Protein AF-A0A7J2IPP9-F1 (afdb_monomer_lite)

Structure (mmCIF, N/CA/C/O backbone):
data_AF-A0A7J2IPP9-F1
#
_entry.id   AF-A0A7J2IPP9-F1
#
loop_
_atom_site.group_PDB
_atom_site.id
_atom_site.type_symbol
_atom_site.label_atom_id
_atom_site.label_alt_id
_atom_site.label_comp_id
_atom_site.label_asym_id
_atom_site.label_entity_id
_atom_site.label_seq_id
_atom_site.pdbx_PDB_ins_code
_atom_site.Cartn_x
_atom_site.Cartn_y
_atom_site.Cartn_z
_atom_site.occupancy
_atom_site.B_iso_or_equiv
_atom_site.auth_seq_id
_atom_site.auth_comp_id
_atom_site.auth_asym_id
_atom_site.auth_atom_id
_atom_site.pdbx_PDB_model_num
ATOM 1 N N . MET A 1 1 ? -16.780 15.618 -13.366 1.00 37.31 1 MET A N 1
ATOM 2 C CA . MET A 1 1 ? -15.437 16.159 -13.695 1.00 37.31 1 MET A CA 1
ATOM 3 C C . MET A 1 1 ? -14.468 15.023 -14.016 1.00 37.31 1 MET A C 1
ATOM 5 O O . MET A 1 1 ? -14.112 14.273 -13.116 1.00 37.31 1 MET A O 1
ATOM 9 N N . LYS A 1 2 ? -14.048 14.857 -15.279 1.00 45.34 2 LYS A N 1
ATOM 10 C CA . LYS A 1 2 ? -12.996 13.893 -15.649 1.00 45.34 2 LYS A CA 1
ATOM 11 C C . LYS A 1 2 ? -11.643 14.605 -15.590 1.00 45.34 2 LYS A C 1
ATOM 13 O O . LYS A 1 2 ? -11.373 15.475 -16.410 1.00 45.34 2 LYS A O 1
ATOM 18 N N . LYS A 1 3 ? -10.820 14.299 -14.580 1.00 47.94 3 LYS A N 1
ATOM 19 C CA . LYS A 1 3 ? -9.470 14.872 -14.467 1.00 47.94 3 LYS A CA 1
ATOM 20 C C . LYS A 1 3 ? -8.600 14.302 -15.590 1.00 47.94 3 LYS A C 1
ATOM 22 O O . LYS A 1 3 ? -8.378 13.095 -15.640 1.00 47.94 3 LYS A O 1
ATOM 27 N N . GLY A 1 4 ? -8.149 15.179 -16.488 1.00 44.25 4 GLY A N 1
ATOM 28 C CA . GLY A 1 4 ? -7.240 14.856 -17.582 1.00 44.25 4 GLY A CA 1
ATOM 29 C C . GLY A 1 4 ? -5.991 14.137 -17.078 1.00 44.25 4 GLY A C 1
ATOM 30 O O . GLY A 1 4 ? -5.362 14.546 -16.097 1.00 44.25 4 GLY A O 1
ATOM 31 N N . CYS A 1 5 ? -5.652 13.036 -17.740 1.00 43.66 5 CYS A N 1
ATOM 32 C CA . CYS A 1 5 ? -4.491 12.220 -17.429 1.00 43.66 5 CYS A CA 1
ATOM 33 C C . CYS A 1 5 ? -3.228 12.957 -17.906 1.00 43.66 5 CYS A C 1
ATOM 35 O O . CYS A 1 5 ? -2.751 12.739 -19.015 1.00 43.66 5 CYS A O 1
ATOM 37 N N . LYS A 1 6 ? -2.673 13.863 -17.085 1.00 51.66 6 LYS A N 1
ATOM 38 C CA . LYS A 1 6 ? -1.263 14.248 -17.245 1.00 51.66 6 LYS A CA 1
ATOM 39 C C . LYS A 1 6 ? -0.465 12.957 -17.090 1.00 51.66 6 LYS A C 1
ATOM 41 O O . LYS A 1 6 ? -0.501 12.367 -16.008 1.00 51.66 6 LYS A O 1
ATOM 46 N N . MET A 1 7 ? 0.231 12.521 -18.143 1.00 58.25 7 MET A N 1
ATOM 47 C CA . MET A 1 7 ? 1.207 11.433 -18.060 1.00 58.25 7 MET A CA 1
ATOM 48 C C . MET A 1 7 ? 2.345 11.870 -17.129 1.00 58.25 7 MET A C 1
ATOM 50 O O . MET A 1 7 ? 3.395 12.338 -17.561 1.00 58.25 7 MET A O 1
ATOM 54 N N . LYS A 1 8 ? 2.113 11.775 -15.814 1.00 57.75 8 LYS A N 1
ATOM 55 C CA . LYS A 1 8 ? 3.163 11.878 -14.807 1.00 57.75 8 LYS A CA 1
ATOM 56 C C . LYS A 1 8 ? 4.162 10.781 -15.142 1.00 57.75 8 LYS A C 1
ATOM 58 O O . LYS A 1 8 ? 3.773 9.615 -15.232 1.00 57.75 8 LYS A O 1
ATOM 63 N N . ARG A 1 9 ? 5.431 11.163 -15.326 1.00 60.75 9 ARG A N 1
ATOM 64 C CA . ARG A 1 9 ? 6.541 10.211 -15.445 1.00 60.75 9 ARG A CA 1
ATOM 65 C C . ARG A 1 9 ? 6.358 9.145 -14.372 1.00 60.75 9 ARG A C 1
ATOM 67 O O . ARG A 1 9 ? 6.117 9.467 -13.206 1.00 60.75 9 ARG A O 1
ATOM 74 N N . ARG A 1 10 ? 6.377 7.884 -14.793 1.00 61.91 10 ARG A N 1
ATOM 75 C CA . ARG A 1 10 ? 6.123 6.748 -13.913 1.00 61.91 10 ARG A CA 1
ATOM 76 C C . ARG A 1 10 ? 7.250 6.731 -12.882 1.00 61.91 10 ARG A C 1
ATOM 78 O O . ARG A 1 10 ? 8.378 6.407 -13.227 1.00 61.91 10 ARG A O 1
ATOM 85 N N . ARG A 1 11 ? 6.966 7.157 -11.647 1.00 70.31 11 ARG A N 1
ATOM 86 C CA . ARG A 1 11 ? 7.927 7.057 -10.543 1.00 70.31 11 ARG A CA 1
ATOM 87 C C . ARG A 1 11 ? 8.236 5.573 -10.348 1.00 70.31 11 ARG A C 1
ATOM 89 O O . ARG A 1 11 ? 7.331 4.777 -10.084 1.00 70.31 11 ARG A O 1
ATOM 96 N N . THR A 1 12 ? 9.490 5.206 -10.576 1.00 71.38 12 THR A N 1
ATOM 97 C CA . THR A 1 12 ? 9.974 3.841 -10.390 1.00 71.38 12 THR A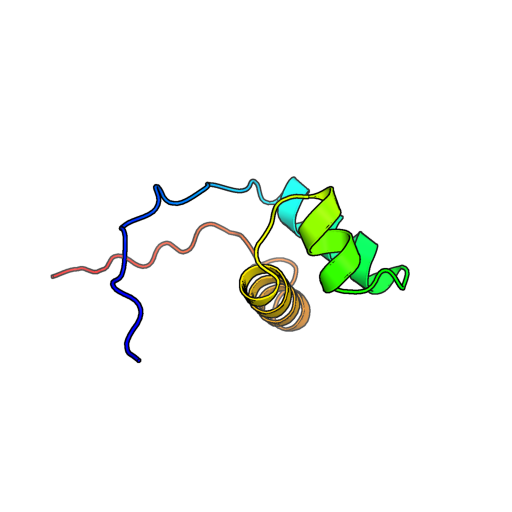 CA 1
ATOM 98 C C . THR A 1 12 ? 10.360 3.690 -8.930 1.00 71.38 12 THR A C 1
ATOM 100 O O . THR A 1 12 ? 11.195 4.434 -8.431 1.00 71.38 12 THR A O 1
ATOM 103 N N . TYR A 1 13 ? 9.733 2.740 -8.247 1.00 81.62 13 TYR A N 1
ATOM 104 C CA . TYR A 1 13 ? 10.038 2.419 -6.857 1.00 81.62 13 TYR A CA 1
ATOM 105 C C . TYR A 1 13 ? 10.720 1.057 -6.815 1.00 81.62 13 TYR A C 1
ATOM 107 O O . TYR A 1 13 ? 10.230 0.105 -7.442 1.00 81.62 13 TYR A O 1
ATOM 115 N N . THR A 1 14 ? 11.832 0.966 -6.089 1.00 83.81 14 THR A N 1
ATOM 116 C CA . THR A 1 14 ? 12.545 -0.293 -5.860 1.00 83.81 14 THR A CA 1
ATOM 117 C C . THR A 1 14 ? 11.691 -1.246 -5.023 1.00 83.81 14 THR A C 1
ATOM 119 O O . THR A 1 14 ? 10.743 -0.836 -4.351 1.00 83.81 14 THR A O 1
ATOM 122 N N . ARG A 1 15 ? 11.987 -2.548 -5.094 1.00 82.50 15 ARG A N 1
ATOM 123 C CA . ARG A 1 15 ? 11.288 -3.566 -4.295 1.00 82.50 15 ARG A CA 1
ATOM 124 C C . ARG A 1 15 ? 11.414 -3.283 -2.799 1.00 82.50 15 ARG A C 1
ATOM 126 O O . ARG A 1 15 ? 10.407 -3.317 -2.104 1.00 82.50 15 ARG A O 1
ATOM 133 N N . ASP A 1 16 ? 12.622 -2.956 -2.357 1.00 84.75 16 ASP A N 1
ATOM 134 C CA . ASP A 1 16 ? 12.926 -2.656 -0.95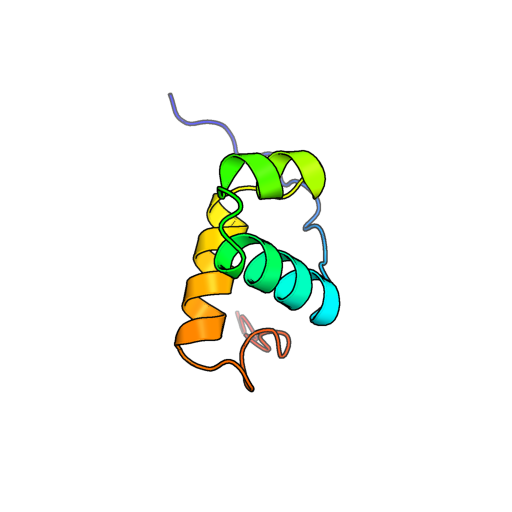9 1.00 84.75 16 ASP A CA 1
ATOM 135 C C . ASP A 1 16 ? 12.071 -1.499 -0.421 1.00 84.75 16 ASP A C 1
ATOM 137 O O . ASP A 1 16 ? 11.376 -1.642 0.583 1.00 84.75 16 ASP A O 1
ATOM 141 N N . PHE A 1 17 ? 11.961 -0.416 -1.199 1.00 86.75 17 PHE A N 1
ATOM 142 C CA . PHE A 1 17 ? 11.112 0.722 -0.856 1.00 86.75 17 PHE A CA 1
ATOM 143 C C . PHE A 1 17 ? 9.635 0.334 -0.693 1.00 86.75 17 PHE A C 1
ATOM 145 O O . PHE A 1 17 ? 8.977 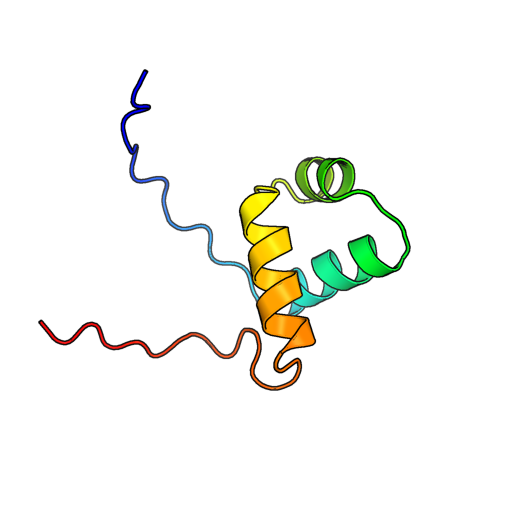0.740 0.262 1.00 86.75 17 PHE A O 1
ATOM 152 N N . LYS A 1 18 ? 9.097 -0.489 -1.602 1.00 85.69 18 LYS A N 1
ATOM 153 C CA . LYS A 1 18 ? 7.701 -0.955 -1.510 1.00 85.69 18 LYS A CA 1
ATOM 154 C C . LYS A 1 18 ? 7.471 -1.823 -0.273 1.00 85.69 18 LYS A C 1
ATOM 156 O O . LYS A 1 18 ? 6.409 -1.722 0.335 1.00 85.69 18 LYS A O 1
ATOM 161 N N . ILE A 1 19 ? 8.449 -2.653 0.096 1.00 87.25 19 ILE A N 1
ATOM 162 C CA . ILE A 1 19 ? 8.390 -3.487 1.303 1.00 87.25 19 ILE A CA 1
ATOM 163 C C . ILE A 1 19 ? 8.435 -2.608 2.554 1.00 87.25 19 ILE A C 1
ATOM 165 O O . ILE A 1 19 ? 7.615 -2.821 3.443 1.00 87.25 19 ILE A O 1
ATOM 169 N N . S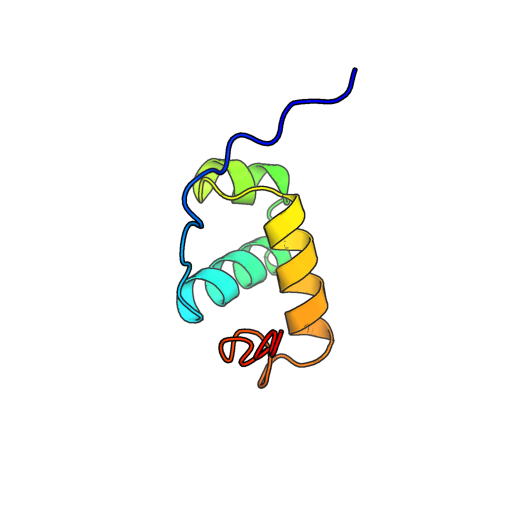ER A 1 20 ? 9.319 -1.606 2.605 1.00 89.62 20 SER A N 1
ATOM 170 C CA . SER A 1 20 ? 9.374 -0.646 3.715 1.00 89.62 20 SER A CA 1
ATOM 171 C C . SER A 1 20 ? 8.020 0.033 3.917 1.00 89.62 20 SER A C 1
ATOM 173 O O . SER A 1 20 ? 7.448 -0.046 4.998 1.00 89.62 20 SER A O 1
ATOM 175 N N . VAL A 1 21 ? 7.437 0.567 2.840 1.00 89.38 21 VAL A N 1
ATOM 176 C CA . VAL A 1 21 ? 6.108 1.200 2.854 1.00 89.38 21 VAL A CA 1
ATOM 177 C C . VAL A 1 21 ? 5.020 0.261 3.386 1.00 89.38 21 VAL A C 1
ATOM 179 O O . VAL A 1 21 ? 4.150 0.685 4.142 1.00 89.38 21 VAL A O 1
ATOM 182 N N . ILE A 1 22 ? 5.029 -1.016 2.992 1.00 87.75 22 ILE A N 1
ATOM 183 C CA . ILE A 1 22 ? 4.045 -1.988 3.490 1.00 87.75 22 ILE A CA 1
ATOM 184 C C . ILE A 1 22 ? 4.272 -2.286 4.966 1.00 87.75 22 ILE A C 1
ATOM 186 O O . ILE A 1 22 ? 3.303 -2.311 5.719 1.00 87.75 22 ILE A O 1
ATOM 190 N N . ARG A 1 23 ? 5.526 -2.476 5.388 1.00 89.06 23 ARG A N 1
ATOM 191 C CA . ARG A 1 23 ? 5.868 -2.696 6.797 1.00 89.06 23 ARG A CA 1
ATOM 192 C C . ARG A 1 23 ? 5.405 -1.535 7.661 1.00 89.06 23 ARG A C 1
ATOM 194 O O . ARG A 1 23 ? 4.813 -1.776 8.698 1.00 89.06 23 ARG A O 1
ATOM 201 N N . GLU A 1 24 ? 5.580 -0.298 7.210 1.00 89.44 24 GLU A N 1
ATOM 202 C CA . GLU A 1 24 ? 5.086 0.886 7.917 1.00 89.44 24 GLU A CA 1
ATOM 203 C C . GLU A 1 24 ? 3.564 0.874 8.107 1.00 89.44 24 GLU A C 1
ATOM 205 O O . GLU A 1 24 ? 3.067 1.199 9.186 1.00 89.44 24 GLU A O 1
ATOM 210 N N . VAL A 1 25 ? 2.819 0.462 7.077 1.00 88.44 25 VAL A N 1
ATOM 211 C CA . VAL A 1 25 ? 1.361 0.305 7.171 1.00 88.44 25 VAL A CA 1
ATOM 212 C C . VAL A 1 25 ? 0.982 -0.829 8.127 1.00 88.44 25 VAL A C 1
ATOM 214 O O . VAL A 1 25 ? 0.033 -0.685 8.893 1.00 88.44 25 VAL A O 1
ATOM 217 N N . GLU A 1 26 ? 1.714 -1.944 8.113 1.00 86.12 26 GLU A N 1
ATOM 218 C CA . GLU A 1 26 ? 1.495 -3.072 9.033 1.00 86.12 26 GLU A CA 1
ATOM 219 C C . GLU A 1 26 ? 1.869 -2.727 10.481 1.00 86.12 26 GLU A C 1
ATOM 221 O O . GLU A 1 26 ? 1.213 -3.188 11.409 1.00 86.12 26 GLU A O 1
ATOM 226 N N . MET A 1 27 ? 2.846 -1.840 10.688 1.00 86.94 27 MET A N 1
ATOM 227 C CA . MET A 1 27 ? 3.195 -1.274 11.997 1.00 86.94 27 MET A CA 1
ATOM 228 C C . MET A 1 27 ? 2.101 -0.354 12.571 1.00 86.94 27 MET A C 1
ATOM 230 O O . MET A 1 27 ? 2.257 0.167 13.673 1.00 86.94 27 MET A O 1
ATOM 234 N N . GLY A 1 28 ? 1.001 -0.135 11.844 1.00 87.56 28 GLY A N 1
ATOM 235 C CA . GLY A 1 28 ? -0.136 0.664 12.291 1.00 87.56 28 GLY A CA 1
ATOM 236 C C . GLY A 1 28 ? -0.146 2.098 11.765 1.00 87.56 28 GLY A C 1
ATOM 237 O O . GLY A 1 28 ? -1.051 2.858 12.117 1.00 87.56 28 GLY A O 1
ATOM 238 N N . LYS A 1 29 ? 0.800 2.498 10.895 1.00 88.94 29 LYS A N 1
ATOM 239 C CA . LYS A 1 29 ? 0.696 3.802 10.226 1.00 88.94 29 LYS A CA 1
ATOM 240 C C . LYS A 1 29 ? -0.463 3.784 9.233 1.00 88.94 29 LYS A C 1
ATOM 242 O O . LYS A 1 29 ? -0.659 2.849 8.456 1.00 88.94 29 LYS A O 1
ATOM 247 N N . THR A 1 30 ? -1.223 4.872 9.206 1.00 87.69 30 THR A N 1
ATOM 248 C CA . THR A 1 30 ? -2.316 5.006 8.240 1.00 87.69 30 THR A CA 1
ATOM 249 C C . THR A 1 30 ? -1.777 5.201 6.822 1.00 87.69 30 THR A C 1
ATOM 251 O O . THR A 1 30 ? -0.743 5.838 6.609 1.00 87.69 30 THR A O 1
ATOM 254 N N . LEU A 1 31 ? -2.524 4.731 5.816 1.00 84.50 31 LEU A N 1
ATOM 255 C CA . LEU A 1 31 ? -2.183 4.931 4.400 1.00 84.50 31 LEU A CA 1
ATOM 256 C C . LEU A 1 31 ? -1.940 6.410 4.062 1.00 84.50 31 LEU A C 1
ATOM 258 O O . LEU A 1 31 ? -1.095 6.719 3.229 1.00 84.50 31 LEU A O 1
ATOM 262 N N . ALA A 1 32 ? -2.677 7.320 4.707 1.00 85.31 32 ALA A N 1
ATOM 263 C CA . ALA A 1 32 ? -2.543 8.760 4.518 1.00 85.31 32 ALA A CA 1
ATOM 264 C C . ALA A 1 32 ? -1.227 9.312 5.089 1.00 85.31 32 ALA A C 1
ATOM 266 O O . ALA A 1 32 ? -0.619 10.182 4.467 1.00 85.31 32 ALA A O 1
ATOM 267 N N . GLN A 1 33 ? -0.771 8.805 6.238 1.00 87.94 33 GLN A N 1
ATOM 268 C CA . GLN A 1 33 ? 0.523 9.180 6.810 1.00 87.94 33 GLN A CA 1
ATOM 269 C C . GLN A 1 33 ? 1.672 8.660 5.954 1.00 87.94 33 GLN A C 1
ATOM 271 O O . GLN A 1 33 ? 2.497 9.453 5.514 1.00 87.94 33 GLN A O 1
ATOM 276 N N . VAL A 1 34 ? 1.665 7.366 5.624 1.00 88.38 34 VAL A N 1
ATOM 277 C CA . VAL A 1 34 ? 2.710 6.759 4.784 1.00 88.38 34 VAL A CA 1
ATOM 278 C C . VAL A 1 34 ? 2.743 7.417 3.402 1.00 88.38 34 VAL A C 1
ATOM 280 O O . VAL A 1 34 ? 3.812 7.687 2.870 1.00 88.38 34 VAL A O 1
ATOM 283 N N . SER A 1 35 ? 1.579 7.765 2.845 1.00 86.44 35 SER A N 1
ATOM 284 C CA . SER A 1 35 ? 1.458 8.520 1.593 1.00 86.44 35 SER A CA 1
ATOM 285 C C . SER A 1 35 ? 2.137 9.888 1.641 1.00 86.44 35 SER A C 1
ATOM 287 O O . SER A 1 35 ? 2.806 10.262 0.678 1.00 86.44 35 SER A O 1
ATOM 289 N N . ARG A 1 36 ? 1.959 10.630 2.738 1.00 86.81 36 ARG A N 1
ATOM 290 C CA . ARG A 1 36 ? 2.551 11.960 2.920 1.00 86.81 36 ARG A CA 1
ATOM 291 C C . ARG A 1 36 ? 4.053 11.888 3.169 1.00 86.81 36 ARG A C 1
ATOM 293 O O . ARG A 1 36 ? 4.782 12.659 2.564 1.00 86.81 36 ARG A O 1
ATOM 300 N N . GLU A 1 37 ? 4.491 10.954 4.004 1.00 87.50 37 GLU A N 1
ATOM 301 C CA . GLU A 1 37 ? 5.895 10.790 4.400 1.00 87.50 37 GLU A CA 1
ATOM 302 C C . GLU A 1 37 ? 6.765 10.264 3.252 1.00 87.50 37 GLU A C 1
ATOM 304 O O . GLU A 1 37 ? 7.853 10.771 3.009 1.00 87.50 37 GLU A O 1
ATOM 309 N N . ASN A 1 38 ? 6.245 9.306 2.482 1.00 84.94 38 ASN A N 1
ATOM 310 C CA . ASN A 1 38 ? 6.957 8.693 1.360 1.00 84.94 38 ASN A CA 1
ATOM 311 C C . ASN A 1 38 ? 6.619 9.336 -0.004 1.00 84.94 38 ASN A C 1
ATOM 313 O O . ASN A 1 38 ? 7.033 8.830 -1.050 1.00 84.94 38 ASN A O 1
ATOM 317 N N . GLU A 1 39 ? 5.813 10.406 -0.028 1.00 84.19 39 GLU A N 1
ATOM 318 C CA . GLU A 1 39 ? 5.304 11.065 -1.246 1.00 84.19 39 GLU A CA 1
ATOM 319 C C . GLU A 1 39 ? 4.689 10.101 -2.289 1.00 84.19 39 GLU A C 1
ATOM 321 O O . GLU A 1 39 ? 4.788 10.279 -3.517 1.00 84.19 39 GLU A O 1
ATOM 326 N N . ILE A 1 40 ? 4.033 9.048 -1.805 1.00 85.06 40 ILE A N 1
ATOM 327 C CA . ILE A 1 40 ? 3.398 8.012 -2.622 1.00 85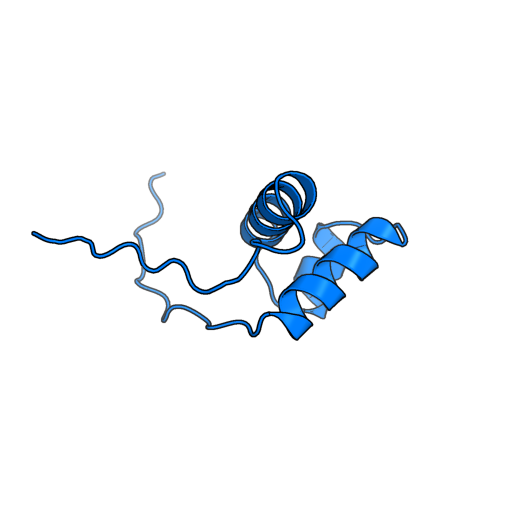.06 40 ILE A CA 1
ATOM 328 C C . ILE A 1 40 ? 1.888 8.183 -2.648 1.00 85.06 40 ILE A C 1
ATOM 330 O O . ILE A 1 40 ? 1.274 8.628 -1.688 1.00 85.06 40 ILE A O 1
ATOM 334 N N . HIS A 1 41 ? 1.248 7.795 -3.747 1.00 84.62 41 HIS A N 1
ATOM 335 C CA . HIS A 1 41 ? -0.210 7.851 -3.824 1.00 84.62 41 HIS A CA 1
ATOM 336 C C . HIS A 1 41 ? -0.829 6.719 -2.984 1.00 84.62 41 HIS A C 1
ATOM 338 O O . HIS A 1 41 ? -0.408 5.572 -3.150 1.00 84.62 41 HIS A O 1
ATOM 344 N N . PRO A 1 42 ? -1.873 6.962 -2.168 1.00 84.00 42 PRO A N 1
ATOM 345 C CA . PRO A 1 42 ? -2.472 5.920 -1.326 1.00 84.00 42 PRO A CA 1
ATOM 346 C C . PRO A 1 42 ? -2.992 4.733 -2.152 1.00 84.00 42 PRO A C 1
ATOM 348 O O . PRO A 1 42 ? -2.874 3.583 -1.742 1.00 84.00 42 PRO A O 1
ATOM 351 N N . SER A 1 43 ? -3.473 4.979 -3.377 1.00 84.69 43 SER A N 1
ATOM 352 C CA . SER A 1 43 ? -3.877 3.912 -4.307 1.00 84.69 43 SER A CA 1
ATOM 353 C C . SER A 1 43 ? -2.732 2.970 -4.710 1.00 84.69 43 SER A C 1
ATOM 355 O O . SER A 1 43 ? -2.989 1.802 -4.992 1.00 84.69 43 SER A O 1
ATOM 357 N N . LEU A 1 44 ? -1.480 3.448 -4.754 1.00 84.19 44 LEU A N 1
ATOM 358 C CA . LEU A 1 44 ? -0.316 2.589 -5.009 1.00 84.19 44 LEU A CA 1
ATOM 359 C C . LEU A 1 44 ? -0.037 1.691 -3.809 1.00 84.19 44 LEU A C 1
ATOM 361 O O . LEU A 1 44 ? 0.203 0.505 -3.999 1.00 84.19 44 LEU A O 1
ATOM 365 N N . VAL A 1 45 ? -0.144 2.232 -2.595 1.00 86.25 45 VAL A N 1
ATOM 366 C CA . VAL A 1 45 ? 0.057 1.478 -1.351 1.00 86.25 45 VAL A CA 1
ATOM 367 C C . VAL A 1 45 ? -0.961 0.352 -1.226 1.00 86.25 45 VAL A C 1
ATOM 369 O O . VAL A 1 45 ? -0.587 -0.784 -0.963 1.00 86.25 45 VAL A O 1
ATOM 372 N N . VAL A 1 46 ? -2.238 0.630 -1.508 1.00 85.44 46 VAL A N 1
ATOM 373 C CA . VAL A 1 46 ? -3.294 -0.398 -1.529 1.00 85.44 46 VAL A CA 1
ATOM 374 C C . VAL A 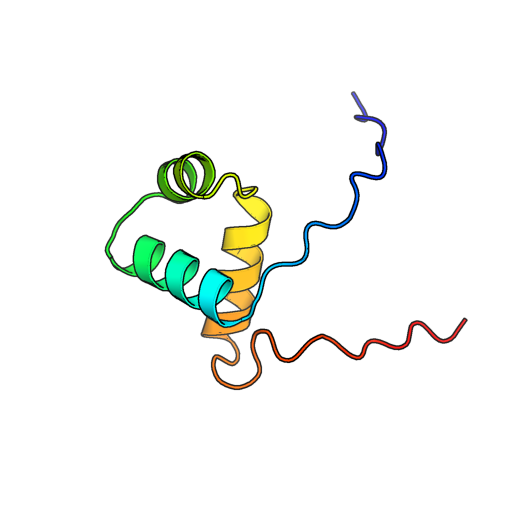1 46 ? -2.977 -1.493 -2.550 1.00 85.44 46 VAL A C 1
ATOM 376 O O . VAL A 1 46 ? -3.133 -2.680 -2.263 1.00 85.44 46 VAL A O 1
ATOM 379 N N . LYS A 1 47 ? -2.496 -1.109 -3.738 1.00 83.81 47 LYS A N 1
ATOM 380 C CA . LYS A 1 47 ? -2.108 -2.061 -4.781 1.00 83.81 47 LYS A CA 1
ATOM 381 C C . LYS A 1 47 ? -0.916 -2.922 -4.353 1.00 83.81 47 LYS A C 1
ATOM 383 O O . LYS A 1 47 ? -0.974 -4.137 -4.508 1.00 83.81 47 LYS A O 1
ATOM 388 N N . TRP A 1 48 ? 0.120 -2.315 -3.777 1.00 87.75 48 TRP A N 1
ATOM 389 C CA . TRP A 1 48 ? 1.287 -3.032 -3.266 1.00 87.75 48 TRP A CA 1
ATOM 390 C C . TRP A 1 48 ? 0.926 -3.952 -2.109 1.00 87.75 48 TRP A C 1
ATOM 392 O O . TRP A 1 48 ? 1.367 -5.092 -2.116 1.00 87.75 48 TRP A O 1
ATOM 402 N N . LYS A 1 49 ? 0.073 -3.507 -1.179 1.00 84.75 49 LYS A N 1
ATOM 403 C CA . LYS A 1 49 ? -0.453 -4.347 -0.100 1.00 84.75 49 LYS A CA 1
ATOM 404 C C . LYS A 1 49 ? -1.160 -5.570 -0.682 1.00 84.75 49 LYS A C 1
ATOM 406 O O . LYS A 1 49 ? -0.829 -6.689 -0.324 1.00 84.75 49 LYS A O 1
ATOM 411 N N . LYS A 1 50 ? -2.062 -5.387 -1.650 1.00 84.50 50 LYS A N 1
ATOM 412 C CA . LYS A 1 50 ? -2.760 -6.509 -2.297 1.00 84.50 50 LYS A CA 1
ATOM 413 C C . LYS A 1 50 ? -1.807 -7.475 -3.013 1.00 84.50 50 LYS A C 1
ATOM 415 O O . LYS A 1 50 ? -1.984 -8.680 -2.894 1.00 84.50 50 LYS A O 1
ATOM 420 N N . GLU A 1 51 ? -0.821 -6.962 -3.752 1.00 83.25 51 GLU A N 1
ATOM 421 C CA . GLU A 1 51 ? 0.199 -7.796 -4.408 1.00 83.25 51 GLU A CA 1
ATOM 422 C C . GLU A 1 51 ? 1.048 -8.557 -3.377 1.00 83.25 51 GLU A C 1
ATOM 424 O O . GLU A 1 51 ? 1.250 -9.755 -3.534 1.00 83.25 51 GLU A O 1
ATOM 429 N N . TYR A 1 52 ? 1.468 -7.897 -2.296 1.00 84.31 52 TYR A N 1
ATOM 430 C CA . TYR A 1 52 ? 2.273 -8.488 -1.226 1.00 84.31 52 TYR A CA 1
ATOM 431 C C . TYR A 1 52 ? 1.532 -9.561 -0.430 1.00 84.31 52 TYR A C 1
ATOM 433 O O . TYR A 1 52 ? 2.102 -10.605 -0.160 1.00 84.31 52 TYR A O 1
ATOM 441 N N . PHE A 1 53 ? 0.260 -9.339 -0.087 1.00 80.12 53 PHE A N 1
ATOM 442 C CA . PHE A 1 53 ? -0.558 -10.343 0.603 1.00 80.12 53 PHE A CA 1
ATOM 443 C C . PHE A 1 53 ? -0.895 -11.538 -0.285 1.00 80.12 53 PHE A C 1
ATOM 445 O O . PHE A 1 53 ? -1.082 -12.640 0.219 1.00 80.12 53 PHE A O 1
ATOM 452 N N . ARG A 1 54 ? -1.003 -11.324 -1.600 1.00 82.19 54 ARG A N 1
ATOM 453 C CA . ARG A 1 54 ? -1.223 -12.420 -2.541 1.00 82.19 54 ARG A CA 1
ATOM 454 C C . ARG A 1 54 ? 0.021 -13.288 -2.666 1.00 82.19 54 ARG A C 1
ATOM 456 O O . ARG A 1 54 ? -0.107 -14.501 -2.730 1.00 82.19 54 ARG A O 1
ATOM 463 N N . ASP A 1 55 ? 1.187 -12.658 -2.763 1.00 76.88 55 ASP A N 1
ATOM 464 C CA . ASP A 1 55 ? 2.407 -13.347 -3.162 1.00 76.88 55 ASP A CA 1
ATOM 465 C C . ASP A 1 55 ? 3.643 -12.517 -2.764 1.00 76.88 55 ASP A C 1
ATOM 467 O O . ASP A 1 55 ? 4.198 -11.809 -3.596 1.00 76.88 55 ASP A O 1
ATOM 471 N N . PRO A 1 56 ? 4.103 -12.525 -1.504 1.00 72.19 56 PRO A N 1
ATOM 472 C CA . PRO A 1 56 ? 5.150 -11.603 -1.037 1.00 72.19 56 PRO A CA 1
ATOM 473 C C . PRO A 1 56 ? 6.513 -11.841 -1.717 1.00 72.19 56 PRO A C 1
ATOM 475 O O . PRO A 1 56 ? 7.300 -10.909 -1.925 1.00 72.19 56 PRO A O 1
ATOM 478 N N . GLU A 1 57 ? 6.781 -13.083 -2.128 1.00 68.44 57 GLU A N 1
ATOM 479 C CA . GLU A 1 57 ? 7.992 -13.457 -2.860 1.00 68.44 57 GLU A CA 1
ATOM 480 C C . GLU A 1 57 ? 7.960 -13.012 -4.329 1.00 68.44 57 GLU A C 1
ATOM 482 O O . GLU A 1 57 ? 8.995 -12.610 -4.867 1.00 68.44 57 GLU A O 1
ATOM 487 N N . ASN A 1 58 ? 6.779 -13.037 -4.966 1.00 66.62 58 ASN A N 1
ATOM 488 C CA . ASN A 1 58 ? 6.562 -12.573 -6.341 1.00 66.62 58 ASN A CA 1
ATOM 489 C C . ASN A 1 58 ? 6.208 -11.093 -6.457 1.00 66.62 58 ASN A C 1
ATOM 491 O O . ASN A 1 58 ? 6.436 -10.480 -7.505 1.00 66.62 58 ASN A O 1
ATOM 495 N N . ALA A 1 59 ? 5.685 -10.504 -5.391 1.00 61.12 59 ALA A N 1
ATOM 496 C CA . ALA A 1 59 ? 5.308 -9.113 -5.328 1.00 61.12 59 ALA A CA 1
ATOM 497 C C . ALA A 1 59 ? 6.548 -8.271 -5.600 1.00 61.12 59 ALA A C 1
ATOM 499 O O . ALA A 1 59 ? 7.602 -8.422 -4.976 1.00 61.12 59 ALA A O 1
ATOM 500 N N . PHE A 1 60 ? 6.413 -7.371 -6.571 1.00 67.44 60 PHE A N 1
ATOM 501 C CA . PHE A 1 60 ? 7.460 -6.443 -7.001 1.00 67.44 60 PHE A CA 1
ATOM 502 C C . PHE A 1 60 ? 8.599 -7.038 -7.834 1.00 67.44 60 PHE A C 1
ATOM 504 O O . PHE A 1 60 ? 9.472 -6.260 -8.229 1.00 67.44 60 PHE A O 1
ATOM 511 N N . ARG A 1 61 ? 8.581 -8.338 -8.178 1.00 62.19 61 ARG A N 1
ATOM 512 C CA . ARG A 1 61 ? 9.356 -8.845 -9.322 1.00 62.19 61 ARG A CA 1
ATOM 513 C C . ARG A 1 61 ? 8.787 -8.139 -10.552 1.00 62.19 61 ARG A C 1
ATOM 515 O O . ARG A 1 61 ? 7.634 -8.369 -10.896 1.00 62.19 61 ARG A O 1
ATOM 522 N N . GLY A 1 62 ? 9.518 -7.157 -11.088 1.00 55.88 62 GLY A N 1
ATOM 523 C CA . GLY A 1 62 ? 9.042 -6.232 -12.120 1.00 55.88 62 GLY A CA 1
ATOM 524 C C . GLY A 1 62 ? 8.158 -6.945 -13.133 1.00 55.88 62 GLY A C 1
ATOM 525 O O . GLY A 1 62 ? 8.572 -7.939 -13.716 1.00 55.88 62 GLY A O 1
ATOM 526 N N . ASN A 1 63 ? 6.915 -6.485 -13.266 1.00 51.50 63 ASN A N 1
ATOM 527 C CA . ASN A 1 63 ? 5.927 -7.179 -14.067 1.00 51.50 63 ASN A CA 1
ATOM 528 C C . ASN A 1 63 ? 6.388 -7.143 -15.530 1.00 51.50 63 ASN A C 1
ATOM 530 O O . ASN A 1 63 ? 6.186 -6.136 -16.214 1.00 51.50 63 ASN A O 1
ATOM 534 N N . GLY A 1 64 ? 7.014 -8.229 -15.988 1.00 47.75 64 GLY A N 1
ATOM 535 C CA . GLY A 1 64 ? 7.218 -8.573 -17.388 1.00 47.75 64 GLY A CA 1
ATOM 536 C C . GLY A 1 64 ? 5.867 -8.839 -18.036 1.00 47.75 64 GLY A C 1
ATOM 537 O O . GLY A 1 64 ? 5.574 -9.935 -18.480 1.00 47.75 64 GLY A O 1
ATOM 538 N N . ASN A 1 65 ? 4.996 -7.836 -18.038 1.00 48.94 65 ASN A N 1
ATOM 539 C CA . ASN A 1 65 ? 3.871 -7.798 -18.941 1.00 48.94 65 ASN A CA 1
ATOM 540 C C . ASN A 1 65 ? 4.384 -7.099 -20.191 1.00 48.94 65 ASN A C 1
ATOM 542 O O . ASN A 1 65 ? 4.287 -5.875 -20.328 1.00 48.94 65 ASN A O 1
ATOM 546 N N . GLY A 1 66 ? 4.965 -7.912 -21.075 1.00 47.59 66 GLY A N 1
ATOM 547 C CA . GLY A 1 66 ? 4.974 -7.618 -22.493 1.00 47.59 66 GLY A CA 1
ATOM 548 C C . GLY A 1 66 ? 3.541 -7.305 -22.893 1.00 47.59 66 GLY A C 1
ATOM 549 O O . GLY A 1 66 ? 2.708 -8.192 -23.037 1.00 47.59 66 GLY A O 1
ATOM 550 N N . ARG A 1 67 ? 3.236 -6.016 -23.031 1.00 42.94 67 ARG A N 1
ATOM 551 C CA . ARG A 1 67 ? 2.186 -5.610 -23.952 1.00 42.94 67 ARG A CA 1
ATOM 552 C C . ARG A 1 67 ? 2.784 -5.814 -25.336 1.00 42.94 67 ARG A C 1
ATOM 554 O O . ARG A 1 67 ? 3.363 -4.885 -25.883 1.00 42.94 67 ARG A O 1
ATOM 561 N N . ALA A 1 68 ? 2.746 -7.060 -25.802 1.00 38.38 68 ALA A N 1
ATOM 562 C CA . ALA A 1 68 ? 2.807 -7.347 -27.221 1.00 38.38 68 ALA A CA 1
ATOM 563 C C . ALA A 1 68 ? 1.551 -6.704 -27.823 1.00 38.38 68 ALA A C 1
ATOM 565 O O . ALA A 1 68 ? 0.432 -7.048 -27.436 1.00 38.38 68 ALA A O 1
ATOM 566 N N . TYR A 1 69 ? 1.770 -5.659 -28.612 1.00 39.75 69 TYR A N 1
ATOM 567 C CA . TYR A 1 69 ? 0.811 -5.134 -29.579 1.00 39.75 69 TYR A CA 1
ATOM 568 C C . TYR A 1 69 ? 0.837 -6.018 -30.821 1.00 39.75 69 TYR A C 1
ATOM 570 O O . TYR A 1 69 ? 1.935 -6.541 -31.126 1.00 39.75 69 TYR A O 1
#

Sequence (69 aa):
MKKGCKMKRRRTYTRDFKISVIREVEMGKTLAQVSRENEIHPSLVVKWKKEYFRDPENAFRGNGNGRAY

pLDDT: mean 73.95, std 16.5, range [37.31, 89.62]

Radius of gyration: 13.64 Å; chains: 1; bounding box: 28×30×42 Å

Secondary structure (DSSP, 8-state):
--------------HHHHHHHHHHHHTT--HHHHHHHTT--HHHHHHHHHHHHH-TTTTTS--------

Foldseek 3Di:
DDPDDPPDPPPDDALVRLVVLLVCVVVVDDLVRSCVVVVHDSVVNVVQNVQCVVPVPCRRPPPPPPPPD